Protein AF-A0A7R9CRM1-F1 (afdb_monomer)

Structure (mmCIF, N/CA/C/O backbone):
data_AF-A0A7R9CRM1-F1
#
_entry.id   AF-A0A7R9CRM1-F1
#
loop_
_atom_site.group_PDB
_atom_site.id
_atom_site.type_symbol
_atom_site.label_atom_id
_atom_site.label_alt_id
_atom_site.label_comp_id
_atom_site.label_asym_id
_atom_site.label_entity_id
_atom_site.label_seq_id
_atom_site.pdbx_PDB_ins_code
_atom_site.Cartn_x
_atom_site.Cartn_y
_atom_site.Cartn_z
_atom_site.occupancy
_atom_site.B_iso_or_equiv
_atom_site.auth_seq_id
_atom_site.auth_comp_id
_atom_site.auth_asym_id
_atom_site.auth_atom_id
_atom_site.pdbx_PDB_model_num
ATOM 1 N N . MET A 1 1 ? -11.444 -11.397 -15.262 1.00 29.94 1 MET A N 1
ATOM 2 C CA . MET A 1 1 ? -12.736 -11.787 -14.667 1.00 29.94 1 MET A CA 1
ATOM 3 C C . MET A 1 1 ? -12.716 -11.334 -13.209 1.00 29.94 1 MET A C 1
ATOM 5 O O . MET A 1 1 ? -12.310 -12.087 -12.342 1.00 29.94 1 MET A O 1
ATOM 9 N N . LEU A 1 2 ? -13.014 -10.055 -12.962 1.00 30.06 2 LEU A N 1
ATOM 10 C CA . LEU A 1 2 ? -13.329 -9.535 -11.629 1.00 30.06 2 LEU A CA 1
ATOM 11 C C . LEU A 1 2 ? -14.841 -9.373 -11.653 1.00 30.06 2 LEU A C 1
ATOM 13 O O . LEU A 1 2 ? -15.358 -8.564 -12.423 1.00 30.06 2 LEU A O 1
ATOM 17 N N . THR A 1 3 ? -15.546 -10.235 -10.933 1.00 34.09 3 THR A N 1
ATOM 18 C CA . THR A 1 3 ? -16.992 -10.124 -10.783 1.00 34.09 3 THR A CA 1
ATOM 19 C C . THR A 1 3 ? -17.283 -8.776 -10.148 1.00 34.09 3 THR A C 1
ATOM 21 O O . THR A 1 3 ? -16.814 -8.495 -9.046 1.00 34.09 3 THR A O 1
ATOM 24 N N . ALA A 1 4 ? -18.013 -7.937 -10.878 1.00 39.94 4 ALA A N 1
ATOM 25 C CA . ALA A 1 4 ? -18.605 -6.728 -10.353 1.00 39.94 4 ALA A CA 1
ATOM 26 C C . ALA A 1 4 ? -19.416 -7.099 -9.106 1.00 39.94 4 ALA A C 1
ATOM 28 O O . ALA A 1 4 ? -20.487 -7.696 -9.211 1.00 39.94 4 ALA A O 1
ATOM 29 N N . TRP A 1 5 ? -18.896 -6.765 -7.926 1.00 34.03 5 TRP A N 1
ATOM 30 C CA . TRP A 1 5 ? -19.774 -6.514 -6.795 1.00 34.03 5 TRP A CA 1
ATOM 31 C C . TRP A 1 5 ? -20.733 -5.401 -7.225 1.00 34.03 5 TRP A C 1
ATOM 33 O O . TRP A 1 5 ? -20.305 -4.446 -7.884 1.00 34.03 5 TRP A O 1
ATOM 43 N N . PRO A 1 6 ? -22.041 -5.571 -6.995 1.00 43.19 6 PRO A N 1
ATOM 44 C CA . PRO A 1 6 ? -23.032 -4.739 -7.639 1.00 43.19 6 PRO A CA 1
ATOM 45 C C . PRO A 1 6 ? -22.843 -3.305 -7.155 1.00 43.19 6 PRO A C 1
ATOM 47 O O . PRO A 1 6 ? -22.762 -3.053 -5.956 1.00 43.19 6 PRO A O 1
ATOM 50 N N . ALA A 1 7 ? -22.847 -2.363 -8.098 1.00 51.25 7 ALA A N 1
ATOM 51 C CA . ALA A 1 7 ? -22.849 -0.923 -7.838 1.00 51.25 7 ALA A CA 1
ATOM 52 C C . ALA A 1 7 ? -23.921 -0.478 -6.815 1.00 51.25 7 ALA A C 1
ATOM 54 O O . ALA A 1 7 ? -23.803 0.597 -6.245 1.00 51.25 7 ALA A O 1
ATOM 55 N N . LYS A 1 8 ? -24.909 -1.337 -6.529 1.00 50.47 8 LYS A N 1
ATOM 56 C CA . LYS A 1 8 ? -26.001 -1.130 -5.577 1.00 50.47 8 LYS A CA 1
ATOM 57 C C . LYS A 1 8 ? -25.587 -1.099 -4.103 1.00 50.47 8 LYS A C 1
ATOM 59 O O . LYS A 1 8 ? -26.231 -0.406 -3.328 1.00 50.47 8 LYS A O 1
ATOM 64 N N . SER A 1 9 ? -24.534 -1.811 -3.690 1.00 54.00 9 SER A N 1
ATOM 65 C CA . SER A 1 9 ? -24.149 -1.851 -2.263 1.00 54.00 9 SER A CA 1
ATOM 66 C C . SER A 1 9 ? -23.510 -0.545 -1.780 1.00 54.00 9 SER A C 1
ATOM 68 O O . SER A 1 9 ? -23.504 -0.268 -0.586 1.00 54.00 9 SER A O 1
ATOM 70 N N . CYS A 1 10 ? -23.000 0.279 -2.699 1.00 59.16 10 CYS A N 1
ATOM 71 C CA . CYS A 1 10 ? 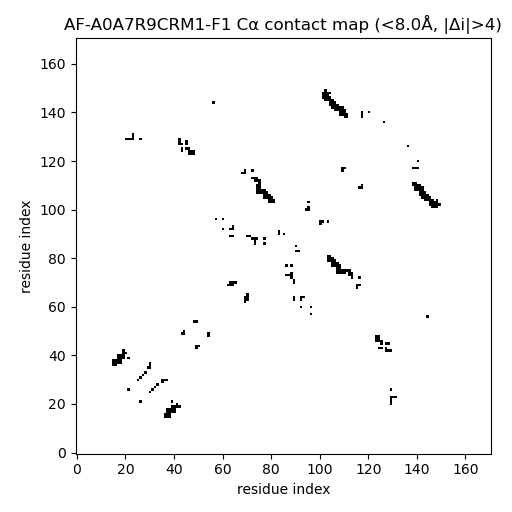-22.395 1.569 -2.372 1.00 59.16 10 CYS A CA 1
ATOM 72 C C . CYS A 1 10 ? -23.359 2.757 -2.534 1.00 59.16 10 CYS A C 1
ATOM 74 O O . CYS A 1 10 ? -22.989 3.870 -2.178 1.00 59.16 10 CYS A O 1
ATOM 76 N N . GLU A 1 11 ? -24.574 2.551 -3.057 1.00 64.06 11 GLU A N 1
ATOM 77 C CA . GLU A 1 11 ? -25.542 3.637 -3.295 1.00 64.06 11 GLU A CA 1
ATOM 78 C C . GLU A 1 11 ? -26.069 4.260 -1.990 1.00 64.06 11 GLU A C 1
ATOM 80 O O . GLU A 1 11 ? -26.384 5.444 -1.973 1.00 64.06 11 GLU A O 1
ATOM 85 N N . ALA A 1 12 ? -26.115 3.491 -0.895 1.00 65.38 12 ALA A N 1
ATOM 86 C CA . ALA A 1 12 ? -26.562 3.948 0.429 1.00 65.38 12 ALA A CA 1
ATOM 87 C C . ALA A 1 12 ? -25.408 4.356 1.368 1.00 65.38 12 ALA A C 1
ATOM 89 O O . ALA A 1 12 ? -25.610 4.571 2.562 1.00 65.38 12 ALA A O 1
ATOM 90 N N . LEU A 1 13 ? -24.179 4.403 0.854 1.00 69.31 13 LEU A N 1
ATOM 91 C CA . LEU A 1 13 ? -22.977 4.570 1.660 1.00 69.31 13 LEU A CA 1
ATOM 92 C C . LEU A 1 13 ? -22.624 6.053 1.789 1.00 69.31 13 LEU A C 1
ATOM 94 O O . LEU A 1 13 ? -21.812 6.585 1.037 1.00 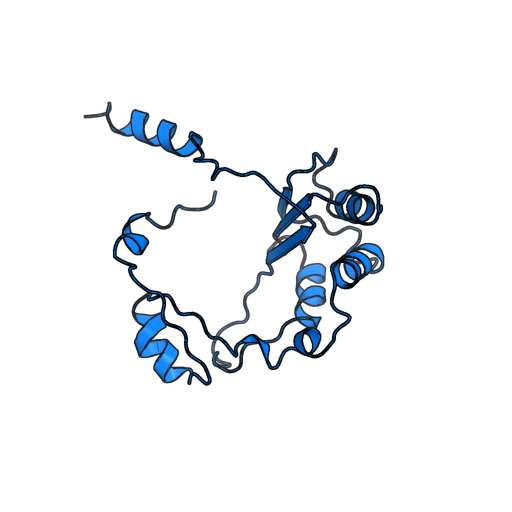69.31 13 LEU A O 1
ATOM 98 N N . GLU A 1 14 ? -23.268 6.728 2.740 1.00 74.38 14 GLU A N 1
ATOM 99 C CA . GLU A 1 14 ? -23.045 8.158 2.999 1.00 74.38 14 GLU A CA 1
ATOM 100 C C . GLU A 1 14 ? -21.736 8.412 3.756 1.00 74.38 14 GLU A C 1
ATOM 102 O O . GLU A 1 14 ? -21.018 9.373 3.474 1.00 74.38 14 GLU A O 1
ATOM 107 N N . GLN A 1 15 ? -21.399 7.527 4.697 1.00 80.44 15 GLN A N 1
ATOM 108 C CA . GLN A 1 15 ? -20.216 7.643 5.539 1.00 80.44 15 GLN A CA 1
ATOM 109 C C . GLN A 1 15 ? -19.635 6.261 5.853 1.00 80.44 15 GLN A C 1
ATOM 111 O O . GLN A 1 15 ? -20.366 5.293 6.042 1.00 80.44 15 GLN A O 1
ATOM 116 N N . VAL A 1 16 ? -18.302 6.178 5.896 1.00 89.19 16 VAL A N 1
ATOM 117 C CA . VAL A 1 16 ? -17.571 4.993 6.363 1.00 89.19 16 VAL A CA 1
ATOM 118 C C . VAL A 1 16 ? -17.069 5.276 7.770 1.00 89.19 16 VAL A C 1
ATOM 120 O O . VAL A 1 16 ? -16.338 6.254 7.978 1.00 89.19 16 VAL A O 1
ATOM 123 N N . ASP A 1 17 ? -17.439 4.416 8.713 1.00 90.31 17 ASP A N 1
ATOM 124 C CA . ASP A 1 17 ? -17.001 4.531 10.099 1.00 90.31 17 ASP A CA 1
ATOM 125 C C . ASP A 1 17 ? -15.480 4.403 10.216 1.00 90.31 17 ASP A C 1
ATOM 127 O O . ASP A 1 17 ? -14.808 3.727 9.427 1.00 90.31 17 ASP A O 1
ATOM 131 N N . ARG A 1 18 ? -14.923 5.074 11.224 1.00 93.69 18 ARG A N 1
ATOM 132 C CA . ARG A 1 18 ? -13.492 5.07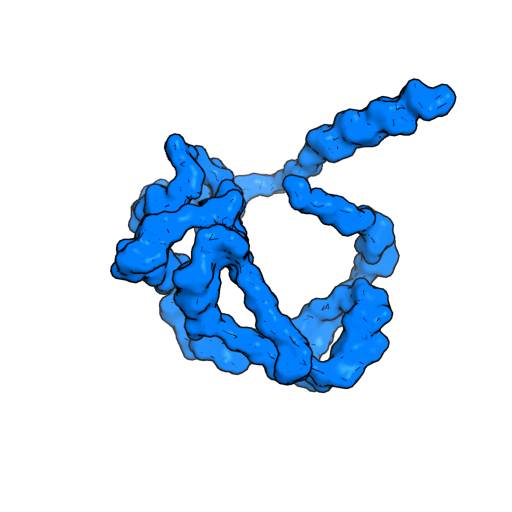4 11.533 1.00 93.69 18 ARG A CA 1
ATOM 133 C C . ARG A 1 18 ? -13.318 4.757 13.003 1.00 93.69 18 ARG A C 1
ATOM 135 O O . ARG A 1 18 ? -13.679 5.572 13.847 1.00 93.69 18 ARG A O 1
ATOM 142 N N . LEU A 1 19 ? -12.775 3.586 13.302 1.00 93.19 19 LEU A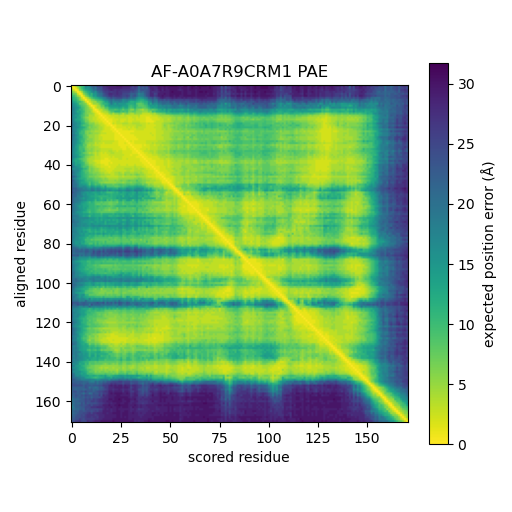 N 1
ATOM 143 C CA . LEU A 1 19 ? -12.623 3.106 14.671 1.00 93.19 19 LEU A CA 1
ATOM 144 C C . LEU A 1 19 ? -11.164 2.773 14.975 1.00 93.19 19 LEU A C 1
ATOM 146 O O . LEU A 1 19 ? -10.394 2.419 14.084 1.00 93.19 19 LEU A O 1
ATOM 150 N N . GLY A 1 20 ? -10.800 2.892 16.245 1.00 92.50 20 GLY A N 1
ATOM 151 C CA . GLY A 1 20 ? -9.562 2.365 16.806 1.00 92.50 20 GLY A CA 1
ATOM 152 C C . GLY A 1 20 ? -9.884 1.442 17.976 1.00 92.50 20 GLY A C 1
ATOM 153 O O . GLY A 1 20 ? -10.978 1.506 18.537 1.00 92.50 20 GLY A O 1
ATOM 154 N N . SER A 1 21 ? -8.938 0.581 18.323 1.00 92.50 21 SER A N 1
ATOM 155 C CA . SER A 1 21 ? -8.974 -0.353 19.448 1.00 92.50 21 SER A CA 1
ATOM 156 C C . SER A 1 21 ? -10.233 -1.227 19.454 1.00 92.50 21 SER A C 1
ATOM 158 O O . SER A 1 21 ? -10.931 -1.355 20.459 1.00 92.50 21 SER A O 1
ATOM 160 N N . VAL A 1 22 ? -10.547 -1.817 18.297 1.00 92.06 22 VAL A N 1
ATOM 161 C CA . VAL A 1 22 ? -11.784 -2.576 18.068 1.00 92.06 22 VAL A CA 1
ATOM 162 C C . VAL A 1 22 ? -11.626 -4.035 18.496 1.00 92.06 22 VAL A C 1
ATOM 164 O O . VAL A 1 22 ? -10.719 -4.735 18.047 1.00 92.06 22 VAL A O 1
ATOM 167 N N . ALA A 1 23 ? -12.553 -4.529 19.318 1.00 92.62 23 ALA A N 1
ATOM 168 C CA . ALA A 1 23 ? -12.643 -5.950 19.643 1.00 92.62 23 ALA A CA 1
ATOM 169 C C . ALA A 1 23 ? -13.252 -6.758 18.482 1.00 92.62 23 ALA A C 1
ATOM 171 O O . ALA A 1 23 ? -14.195 -6.305 17.830 1.00 92.62 23 ALA A O 1
ATOM 172 N N . TYR A 1 24 ? -12.760 -7.984 18.266 1.00 92.12 24 TYR A N 1
ATOM 173 C CA . TYR A 1 24 ? -13.239 -8.866 17.192 1.00 92.12 24 TYR A CA 1
ATOM 174 C C . TYR A 1 24 ? -14.755 -9.118 17.246 1.00 92.12 24 TYR A C 1
ATOM 176 O O . TYR A 1 24 ? -15.401 -9.132 16.206 1.00 92.12 24 TYR A O 1
ATOM 184 N N . GLU A 1 25 ? -15.333 -9.274 18.440 1.00 92.25 25 GLU A N 1
ATOM 185 C CA . GLU A 1 25 ? -16.775 -9.514 18.622 1.00 92.25 25 GLU A CA 1
ATOM 186 C C . GLU A 1 25 ? -17.615 -8.337 18.113 1.00 92.25 25 GLU A C 1
ATOM 188 O O . GLU A 1 25 ? -18.522 -8.516 17.304 1.00 92.25 25 GLU A O 1
ATOM 193 N N . HIS A 1 26 ? -17.240 -7.113 18.494 1.00 92.25 26 HIS A N 1
ATOM 194 C CA . HIS A 1 26 ? -17.900 -5.905 18.005 1.00 92.25 26 HIS A CA 1
ATOM 195 C C . HIS A 1 26 ? -17.739 -5.746 16.487 1.00 92.25 26 HIS A C 1
ATOM 197 O O . HIS A 1 26 ? -18.683 -5.373 15.793 1.00 92.25 26 HIS A O 1
ATOM 203 N N . LEU A 1 27 ? -16.554 -6.051 15.951 1.00 91.69 27 LEU A N 1
ATOM 204 C CA . LEU A 1 27 ? -16.312 -6.036 14.509 1.00 91.69 27 LEU A CA 1
ATOM 205 C C . LEU A 1 27 ? -17.212 -7.039 13.772 1.00 91.69 27 LEU A C 1
ATOM 207 O O . LEU A 1 27 ? -17.770 -6.714 12.723 1.00 91.69 27 LEU A O 1
ATOM 211 N N . LEU A 1 28 ? -17.352 -8.247 14.317 1.00 91.25 28 LEU A N 1
ATOM 212 C CA . LEU A 1 28 ? -18.144 -9.318 13.727 1.00 91.25 28 LEU A CA 1
ATOM 213 C C . LEU A 1 28 ? -19.630 -8.942 13.665 1.00 91.25 28 LEU A C 1
ATOM 215 O O . LEU A 1 28 ? -20.226 -9.002 12.591 1.00 91.25 28 LEU A O 1
ATOM 219 N N . ASP A 1 29 ? -20.202 -8.495 14.780 1.00 91.94 29 ASP A N 1
ATOM 220 C CA . ASP A 1 29 ? -21.643 -8.249 14.900 1.00 91.94 29 ASP A CA 1
ATOM 221 C C . ASP A 1 29 ? -22.100 -6.932 14.264 1.00 91.94 29 ASP A C 1
ATOM 223 O O . ASP A 1 29 ? -23.178 -6.862 13.655 1.00 91.94 29 ASP A O 1
ATOM 227 N N . SER A 1 30 ? -21.289 -5.881 14.398 1.00 90.56 30 SER A N 1
ATOM 228 C CA . SER A 1 30 ? -21.641 -4.543 13.919 1.00 90.56 30 SER A CA 1
ATOM 229 C C . SER A 1 30 ? -21.279 -4.329 12.451 1.00 90.56 30 SER A C 1
ATOM 231 O O . SER A 1 30 ? -21.974 -3.567 11.781 1.00 90.56 30 SER A O 1
ATOM 233 N N . TYR A 1 31 ? -20.241 -5.004 11.934 1.00 90.50 31 TYR A N 1
ATOM 234 C CA . TYR A 1 31 ? -19.716 -4.741 10.589 1.00 90.50 31 TYR A CA 1
ATOM 235 C C . TYR A 1 31 ? -19.690 -5.975 9.684 1.00 90.50 31 TYR A C 1
ATOM 237 O O . TYR A 1 31 ? -20.356 -5.969 8.649 1.00 90.50 31 TYR A O 1
ATOM 245 N N . LEU A 1 32 ? -18.973 -7.044 10.055 1.00 88.38 32 LEU A N 1
ATOM 246 C CA . LEU A 1 32 ? -18.749 -8.183 9.148 1.00 88.38 32 LEU A CA 1
ATOM 247 C C . LEU A 1 32 ? -20.043 -8.935 8.812 1.00 88.38 32 LEU A C 1
ATOM 249 O O . LEU A 1 32 ? -20.282 -9.226 7.647 1.00 88.38 32 LEU A O 1
ATOM 253 N N . ASN A 1 33 ? -20.910 -9.196 9.794 1.00 89.25 33 ASN A N 1
ATOM 254 C CA . ASN A 1 33 ? -22.191 -9.886 9.579 1.00 89.25 33 ASN A CA 1
ATOM 255 C C . ASN A 1 33 ? -23.207 -9.057 8.773 1.00 89.25 33 ASN A C 1
ATOM 257 O O . ASN A 1 33 ? -24.228 -9.588 8.340 1.00 89.25 33 ASN A O 1
ATOM 261 N N . ARG A 1 34 ? -22.962 -7.753 8.616 1.00 86.56 34 ARG A N 1
ATOM 262 C CA . ARG A 1 34 ? -23.852 -6.806 7.929 1.00 86.56 34 ARG A CA 1
ATOM 263 C C . ARG A 1 34 ? -23.279 -6.313 6.603 1.00 86.56 34 ARG A C 1
ATOM 265 O O . ARG A 1 34 ? -23.881 -5.436 5.991 1.00 86.56 34 ARG A O 1
ATOM 272 N N . ASP A 1 35 ? -22.108 -6.818 6.208 1.00 84.75 35 ASP A N 1
ATOM 273 C CA . ASP A 1 35 ? -21.335 -6.339 5.058 1.00 84.75 35 ASP A CA 1
ATOM 274 C C . ASP A 1 35 ? -21.111 -4.809 5.070 1.00 84.75 35 ASP A C 1
ATOM 276 O O . ASP A 1 35 ? -21.027 -4.161 4.023 1.00 84.75 35 ASP A O 1
ATOM 280 N N . ALA A 1 36 ? -21.019 -4.209 6.264 1.00 86.00 36 ALA A N 1
ATOM 281 C CA . ALA A 1 36 ? -20.842 -2.769 6.423 1.00 86.00 36 ALA A CA 1
ATOM 282 C C . ALA A 1 36 ? -19.346 -2.404 6.395 1.00 86.00 36 ALA A C 1
ATOM 284 O O . ALA A 1 36 ? -18.554 -3.009 7.127 1.00 86.00 36 ALA A O 1
ATOM 285 N N . PRO A 1 37 ? -18.917 -1.422 5.579 1.00 88.88 37 PRO A N 1
ATOM 286 C CA . PRO A 1 37 ? -17.513 -1.045 5.518 1.00 88.88 37 PRO A CA 1
ATOM 287 C C . PRO A 1 37 ? -17.082 -0.280 6.769 1.00 88.88 37 PRO A C 1
ATOM 289 O O . PRO A 1 37 ? -17.820 0.535 7.319 1.00 88.88 37 PRO A O 1
ATOM 292 N N . LEU A 1 38 ? -15.830 -0.493 7.156 1.00 90.19 38 LEU A N 1
ATOM 293 C CA . LEU A 1 38 ? -15.190 0.156 8.291 1.00 90.19 38 LEU A CA 1
ATOM 294 C C . LEU A 1 38 ? -13.722 0.424 7.965 1.00 90.19 38 LEU A C 1
ATOM 296 O O . LEU A 1 38 ? -13.064 -0.380 7.303 1.00 90.19 38 LEU A O 1
ATOM 300 N N . ILE A 1 39 ? -13.191 1.527 8.487 1.00 92.38 39 ILE A N 1
ATOM 301 C CA . ILE A 1 39 ? -11.756 1.805 8.522 1.00 92.38 39 ILE A CA 1
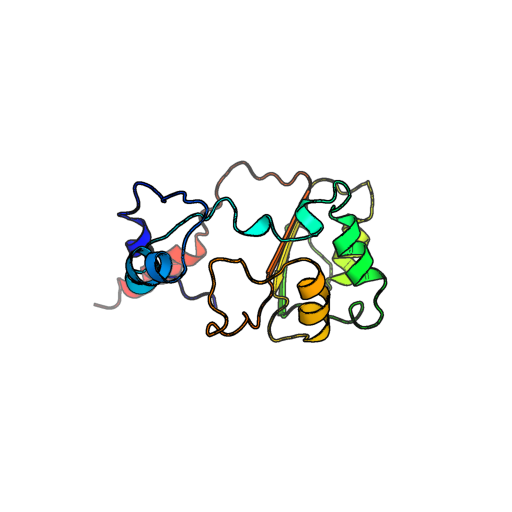ATOM 302 C C . ILE A 1 39 ? -11.267 1.627 9.961 1.00 92.38 39 ILE A C 1
ATOM 304 O O . ILE A 1 39 ? -11.665 2.374 10.853 1.00 92.38 39 ILE A O 1
ATOM 308 N N . VAL A 1 40 ? -10.370 0.664 10.181 1.00 94.31 40 VAL A N 1
ATOM 309 C CA . VAL A 1 40 ? -9.673 0.509 11.466 1.00 94.31 40 VAL A CA 1
ATOM 310 C C . VAL A 1 40 ? -8.363 1.290 11.412 1.00 94.31 40 VAL A C 1
ATOM 312 O O . VAL A 1 40 ? -7.479 0.969 10.618 1.00 94.31 40 VAL A O 1
ATOM 315 N N . MET A 1 41 ? -8.257 2.347 12.213 1.00 93.50 41 MET A N 1
ATOM 316 C CA . MET A 1 41 ? -7.181 3.340 12.114 1.00 93.50 41 MET A CA 1
ATOM 317 C C . MET A 1 41 ? -5.841 2.835 12.661 1.00 93.50 41 MET A C 1
ATOM 319 O O . MET A 1 41 ? -4.794 3.193 12.135 1.00 93.50 41 MET A O 1
ATOM 323 N N . ASP A 1 42 ? -5.877 1.962 13.663 1.00 92.69 42 ASP A N 1
ATOM 324 C CA . ASP A 1 42 ? -4.719 1.402 14.370 1.00 92.69 42 ASP A CA 1
ATOM 325 C C . ASP A 1 42 ? -4.376 -0.033 13.918 1.00 92.69 42 ASP A C 1
ATOM 327 O O . ASP A 1 42 ? -3.589 -0.745 14.542 1.00 92.69 42 ASP A O 1
ATOM 331 N N . ALA A 1 43 ? -4.936 -0.478 12.786 1.00 89.12 43 ALA A N 1
ATOM 332 C CA . ALA A 1 43 ? -4.768 -1.831 12.247 1.00 89.12 43 ALA A CA 1
ATOM 333 C C . ALA A 1 43 ? -3.303 -2.265 12.071 1.00 89.12 43 ALA A C 1
ATOM 335 O O . ALA A 1 43 ? -2.974 -3.448 12.196 1.00 89.12 43 ALA A O 1
ATOM 336 N N . MET A 1 44 ? -2.447 -1.300 11.731 1.00 89.00 44 MET A N 1
ATOM 337 C CA . MET A 1 44 ? -1.066 -1.517 11.308 1.00 89.00 44 MET A CA 1
ATOM 338 C C . MET A 1 44 ? -0.039 -1.095 12.369 1.00 89.00 44 MET A C 1
ATOM 340 O O . MET A 1 44 ? 1.152 -1.206 12.107 1.00 89.00 44 MET A O 1
ATOM 344 N N . GLU A 1 45 ? -0.450 -0.651 13.563 1.00 86.25 45 GLU A N 1
ATOM 345 C CA . GLU A 1 45 ? 0.488 -0.169 14.601 1.00 86.25 45 GLU A CA 1
ATOM 346 C C . GLU A 1 45 ? 1.500 -1.239 15.039 1.00 86.25 45 GLU A C 1
ATOM 348 O O . GLU A 1 45 ? 2.664 -0.954 15.317 1.00 86.25 45 GLU A O 1
ATOM 353 N N . SER A 1 46 ? 1.073 -2.504 15.041 1.00 86.00 46 SER A N 1
ATOM 354 C CA . SER A 1 46 ? 1.930 -3.648 15.375 1.00 86.00 46 SER A CA 1
ATOM 355 C C . SER A 1 46 ? 2.921 -4.032 14.270 1.00 86.00 46 SER A C 1
ATOM 357 O O . SER A 1 46 ? 3.803 -4.867 14.487 1.00 86.00 46 SER A O 1
ATOM 359 N N . TRP A 1 47 ? 2.792 -3.475 13.064 1.00 88.69 47 TRP A N 1
ATOM 360 C CA . TRP A 1 47 ? 3.650 -3.845 11.947 1.00 88.69 47 TRP A CA 1
ATOM 361 C C . TRP A 1 47 ? 4.995 -3.141 12.092 1.00 88.69 47 TRP A C 1
ATOM 363 O O . TRP A 1 47 ? 5.074 -1.918 12.046 1.00 88.69 47 TRP A O 1
ATOM 373 N N . ALA A 1 48 ? 6.074 -3.919 12.204 1.00 85.12 48 ALA A N 1
ATOM 374 C CA . ALA A 1 48 ? 7.432 -3.388 12.360 1.00 85.12 48 ALA A CA 1
ATOM 375 C C . ALA A 1 48 ? 7.799 -2.354 11.280 1.00 85.12 48 ALA A C 1
ATOM 377 O O . ALA A 1 48 ? 8.474 -1.375 11.571 1.00 85.12 48 ALA A O 1
ATOM 378 N N . VAL A 1 49 ? 7.289 -2.548 10.062 1.00 84.44 49 VAL A N 1
ATOM 379 C CA . VAL A 1 49 ? 7.470 -1.650 8.916 1.00 84.44 49 VAL A CA 1
ATOM 380 C C . VAL A 1 49 ? 6.943 -0.235 9.166 1.00 84.44 49 VAL A C 1
ATOM 382 O O . VAL A 1 49 ? 7.544 0.724 8.690 1.00 84.44 49 VAL A O 1
ATOM 385 N N . MET A 1 50 ? 5.862 -0.086 9.933 1.00 82.62 50 MET A N 1
ATOM 386 C CA . MET A 1 50 ? 5.292 1.227 10.251 1.00 82.62 50 MET A CA 1
AT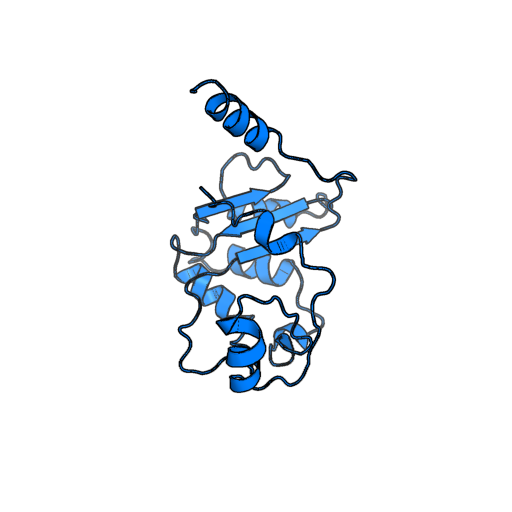OM 387 C C . MET A 1 50 ? 6.142 2.006 11.259 1.00 82.62 50 MET A C 1
ATOM 389 O O . MET A 1 50 ? 6.049 3.226 11.316 1.00 82.62 50 MET A O 1
ATOM 393 N N . ASN A 1 51 ? 6.993 1.311 12.020 1.00 80.75 51 ASN A N 1
ATOM 394 C CA . ASN A 1 51 ? 7.875 1.895 13.032 1.00 80.75 51 ASN A CA 1
ATOM 395 C C . ASN A 1 51 ? 9.288 2.180 12.494 1.00 80.75 51 ASN A C 1
ATOM 397 O O . ASN A 1 51 ? 10.193 2.498 13.264 1.00 80.75 51 ASN A O 1
ATOM 401 N N . THR A 1 52 ? 9.503 2.030 11.184 1.00 80.19 52 THR A N 1
ATOM 402 C CA . THR A 1 52 ? 10.785 2.302 10.531 1.00 80.19 52 THR A CA 1
ATOM 403 C C . THR A 1 52 ? 10.630 3.393 9.482 1.00 80.19 52 THR A C 1
ATOM 405 O O . THR A 1 52 ? 9.886 3.213 8.522 1.00 80.19 52 THR A O 1
ATOM 408 N N . ASP A 1 53 ? 11.419 4.462 9.583 1.00 75.00 53 ASP A N 1
ATOM 409 C CA . ASP A 1 53 ? 11.429 5.557 8.593 1.00 75.00 53 ASP A CA 1
ATOM 410 C C . ASP A 1 53 ? 11.989 5.134 7.216 1.00 75.00 53 ASP A C 1
ATOM 412 O O . ASP A 1 53 ? 11.883 5.856 6.223 1.00 75.00 53 ASP A O 1
ATOM 416 N N . ASN A 1 54 ? 12.572 3.934 7.146 1.00 69.25 54 ASN A N 1
ATOM 417 C CA . ASN A 1 54 ? 13.329 3.425 6.004 1.00 69.25 54 ASN A CA 1
ATOM 418 C C . ASN A 1 54 ? 12.553 2.413 5.146 1.00 69.25 54 ASN A C 1
ATOM 420 O O . ASN A 1 54 ? 13.180 1.697 4.367 1.00 69.25 54 ASN A O 1
ATOM 424 N N . PHE A 1 55 ? 11.229 2.287 5.293 1.00 77.31 55 PHE A N 1
ATOM 425 C CA . PHE A 1 55 ? 10.439 1.419 4.414 1.00 77.31 55 PHE A CA 1
ATOM 426 C C . PHE A 1 55 ? 9.908 2.170 3.190 1.00 77.31 55 PHE A C 1
ATOM 428 O O . PHE A 1 55 ? 8.931 2.912 3.264 1.00 77.31 55 PHE A O 1
ATOM 435 N N . TRP A 1 56 ? 10.595 1.998 2.065 1.00 76.62 56 TRP A N 1
ATOM 436 C CA . TRP A 1 56 ? 10.319 2.672 0.799 1.00 76.62 56 TRP A CA 1
ATOM 437 C C . TRP A 1 56 ? 10.184 1.637 -0.331 1.00 76.62 56 TRP A C 1
ATOM 439 O O . TRP A 1 56 ? 10.330 0.428 -0.121 1.00 76.62 56 TRP A O 1
ATOM 449 N N . PHE A 1 57 ? 9.903 2.099 -1.556 1.00 77.12 57 PHE A N 1
ATOM 450 C CA . PHE A 1 57 ? 9.810 1.232 -2.742 1.00 77.12 57 PHE A CA 1
ATOM 451 C C . PHE A 1 57 ? 11.054 0.360 -2.930 1.00 77.12 57 PHE A C 1
ATOM 453 O O . PHE A 1 57 ? 10.947 -0.769 -3.412 1.00 77.12 57 PHE A O 1
ATOM 460 N N . ASP A 1 58 ? 12.214 0.859 -2.509 1.00 75.62 58 ASP A N 1
ATOM 461 C CA . ASP A 1 58 ? 13.494 0.173 -2.626 1.00 75.62 58 ASP A CA 1
ATOM 462 C C . ASP A 1 58 ? 13.541 -1.105 -1.793 1.00 75.62 58 ASP A C 1
ATOM 464 O O . ASP A 1 58 ? 14.087 -2.096 -2.259 1.00 75.62 58 ASP A O 1
ATOM 468 N N . ASN A 1 59 ? 12.911 -1.157 -0.617 1.00 82.25 59 ASN A N 1
ATOM 469 C CA . ASN A 1 59 ? 12.914 -2.356 0.227 1.00 82.25 59 ASN A CA 1
ATOM 470 C C . ASN A 1 59 ? 12.170 -3.512 -0.452 1.00 82.25 59 ASN A C 1
ATOM 472 O O . ASN A 1 59 ? 12.627 -4.655 -0.433 1.00 82.25 59 ASN A O 1
ATOM 476 N N . ILE A 1 60 ? 11.028 -3.209 -1.077 1.00 82.12 60 ILE A N 1
ATOM 477 C CA . ILE A 1 60 ? 10.257 -4.193 -1.842 1.00 82.12 60 ILE A CA 1
ATOM 478 C C . ILE A 1 60 ? 10.990 -4.539 -3.135 1.00 82.12 60 ILE A C 1
ATOM 480 O O . ILE A 1 60 ? 11.150 -5.712 -3.455 1.00 82.12 60 ILE A O 1
ATOM 484 N N . THR A 1 61 ? 11.491 -3.539 -3.856 1.00 82.38 61 THR A N 1
ATOM 485 C CA . THR A 1 61 ? 12.212 -3.738 -5.118 1.00 82.38 61 THR A CA 1
ATOM 486 C C . THR A 1 61 ? 13.458 -4.600 -4.907 1.00 82.38 61 THR A C 1
ATOM 488 O O . THR A 1 61 ? 13.630 -5.600 -5.596 1.00 82.38 61 THR A O 1
ATOM 491 N N . GLN A 1 62 ? 14.284 -4.295 -3.906 1.00 82.75 62 GLN A N 1
ATOM 492 C CA . GLN A 1 62 ? 15.478 -5.070 -3.562 1.00 82.75 62 GLN A CA 1
ATOM 493 C C . GLN A 1 62 ? 15.141 -6.508 -3.173 1.00 82.75 62 GLN A C 1
ATOM 495 O O . GLN A 1 62 ? 15.839 -7.413 -3.622 1.00 82.75 62 GLN A O 1
ATOM 500 N N . LEU A 1 63 ? 14.061 -6.740 -2.417 1.00 84.50 63 LEU A N 1
ATOM 501 C CA . LEU A 1 63 ? 13.632 -8.093 -2.061 1.00 84.50 63 LEU A CA 1
ATOM 502 C C . LEU A 1 63 ? 13.395 -8.959 -3.308 1.00 84.50 63 LEU A C 1
ATOM 504 O O . LEU A 1 63 ? 13.913 -10.068 -3.385 1.00 84.50 63 LEU A O 1
ATOM 508 N N . TYR A 1 64 ? 12.644 -8.450 -4.286 1.00 81.88 64 TYR A N 1
ATOM 509 C CA . TYR A 1 64 ? 12.356 -9.185 -5.523 1.00 81.88 64 TYR A CA 1
ATOM 510 C C . TYR A 1 64 ? 13.564 -9.274 -6.469 1.00 81.88 64 TYR A C 1
ATOM 512 O O . TYR A 1 64 ? 13.660 -10.228 -7.234 1.00 81.88 64 TYR A O 1
ATOM 520 N N . LEU A 1 65 ? 14.488 -8.305 -6.434 1.00 82.06 65 LEU A N 1
ATOM 521 C CA . LEU A 1 65 ? 15.682 -8.307 -7.288 1.00 82.06 65 LEU A CA 1
ATOM 522 C C . LEU A 1 65 ? 16.826 -9.189 -6.753 1.00 82.06 65 LEU A C 1
ATOM 524 O O . LEU A 1 65 ? 17.651 -9.624 -7.555 1.00 82.06 65 LEU A O 1
ATOM 528 N N . GLN A 1 66 ? 16.923 -9.392 -5.433 1.00 83.12 66 GLN A N 1
ATOM 529 C CA . GLN A 1 66 ? 18.045 -10.087 -4.781 1.00 83.12 66 GLN A CA 1
ATOM 530 C C . GLN A 1 66 ? 17.728 -11.523 -4.355 1.00 83.12 66 GLN A C 1
ATOM 532 O O . GLN A 1 66 ? 18.643 -12.339 -4.270 1.00 83.12 66 GLN A O 1
ATOM 537 N N . ASP A 1 67 ? 16.469 -11.846 -4.054 1.00 82.50 67 ASP A N 1
ATOM 538 C CA . ASP A 1 67 ? 16.089 -13.209 -3.683 1.00 82.50 67 ASP A CA 1
ATOM 539 C C . ASP A 1 67 ? 15.977 -14.069 -4.948 1.00 82.50 67 ASP A C 1
ATOM 541 O O . ASP A 1 67 ? 15.070 -13.881 -5.759 1.00 82.50 67 ASP A O 1
ATOM 545 N N . GLU A 1 68 ? 16.891 -15.030 -5.115 1.00 80.06 68 GLU A N 1
ATOM 546 C CA . GLU A 1 68 ? 16.925 -15.948 -6.265 1.00 80.06 68 GLU A CA 1
ATOM 547 C C . GLU A 1 68 ? 15.587 -16.665 -6.492 1.00 80.06 68 GLU A C 1
ATOM 549 O O . GLU A 1 68 ? 15.236 -16.972 -7.627 1.00 80.06 68 GLU A O 1
ATOM 554 N N . LYS A 1 69 ? 14.801 -16.895 -5.431 1.00 79.31 69 LYS A N 1
ATOM 555 C CA . LYS A 1 69 ? 13.487 -17.548 -5.534 1.00 79.31 69 LYS A CA 1
ATOM 556 C C . LYS A 1 69 ? 12.379 -16.604 -5.987 1.00 79.31 69 LYS A C 1
ATOM 558 O O . LYS A 1 69 ? 11.296 -17.085 -6.296 1.00 79.31 69 LYS A O 1
ATOM 563 N N . LEU A 1 70 ? 12.621 -15.293 -5.963 1.00 78.00 70 LEU A N 1
ATOM 564 C CA . LEU A 1 70 ? 11.660 -14.258 -6.349 1.00 78.00 70 LEU A CA 1
ATOM 565 C C . LEU A 1 70 ? 11.959 -13.641 -7.714 1.00 78.00 70 LEU A C 1
ATOM 567 O O . LEU A 1 70 ? 11.054 -13.087 -8.336 1.00 78.00 70 LEU A O 1
ATOM 571 N N . VAL A 1 71 ? 13.203 -13.746 -8.187 1.00 76.56 71 VAL A N 1
ATOM 572 C CA . VAL A 1 71 ? 13.628 -13.239 -9.501 1.00 76.56 71 VAL A CA 1
ATOM 573 C C . VAL A 1 71 ? 12.850 -13.900 -10.641 1.00 76.56 71 VAL A C 1
ATOM 575 O O . VAL A 1 71 ? 12.476 -13.220 -11.595 1.00 76.56 71 VAL A O 1
ATOM 578 N N . ASP A 1 72 ? 12.560 -15.195 -10.514 1.00 73.50 72 ASP A N 1
ATOM 579 C CA . ASP A 1 72 ? 11.799 -15.962 -11.507 1.00 73.50 72 ASP A CA 1
ATOM 580 C C . ASP A 1 72 ? 10.281 -15.940 -11.247 1.00 73.50 72 ASP A C 1
ATOM 582 O O . ASP A 1 72 ? 9.504 -16.554 -11.985 1.00 73.50 72 ASP A O 1
ATOM 586 N N . THR A 1 73 ? 9.825 -15.231 -10.206 1.00 75.62 73 THR A N 1
ATOM 587 C CA . THR A 1 73 ? 8.400 -15.151 -9.890 1.00 75.62 73 THR A CA 1
ATOM 588 C C . THR A 1 73 ? 7.661 -14.330 -10.939 1.00 75.62 73 THR A C 1
ATOM 590 O O . THR A 1 73 ? 7.857 -13.121 -11.084 1.00 75.62 73 THR A O 1
ATOM 593 N N . VAL A 1 74 ? 6.692 -14.966 -11.595 1.00 75.44 74 VAL A N 1
ATOM 594 C CA . VAL A 1 74 ? 5.754 -14.288 -12.490 1.00 75.44 74 VAL A CA 1
ATOM 595 C C . VAL A 1 74 ? 4.426 -14.062 -11.759 1.00 75.44 74 VAL A C 1
ATOM 597 O O . VAL A 1 74 ? 3.761 -15.030 -11.375 1.00 75.44 74 VAL A O 1
ATOM 600 N N . PRO A 1 75 ? 3.993 -12.805 -11.551 1.00 76.12 75 PRO A N 1
ATOM 601 C CA . PRO A 1 75 ? 2.691 -12.540 -10.951 1.00 76.12 75 PRO A CA 1
ATOM 602 C C . PRO A 1 75 ? 1.566 -12.978 -11.896 1.00 76.12 75 PRO A C 1
ATOM 604 O O . PRO A 1 75 ? 1.642 -12.754 -13.104 1.00 76.12 75 PRO A O 1
ATOM 607 N N . CYS A 1 76 ? 0.470 -13.522 -11.353 1.00 74.62 76 CYS A N 1
ATOM 608 C CA . CYS A 1 76 ? -0.675 -13.923 -12.184 1.00 74.62 76 CYS A CA 1
ATOM 609 C C . CYS A 1 76 ? -1.286 -12.736 -12.946 1.00 74.62 76 CYS A C 1
ATOM 611 O O . CYS A 1 76 ? -1.839 -12.889 -14.033 1.00 74.62 76 CYS A O 1
ATOM 613 N N . ILE A 1 77 ? -1.260 -11.554 -12.324 1.00 77.75 77 ILE A N 1
ATOM 614 C CA . ILE A 1 77 ? -1.806 -10.312 -12.866 1.00 77.75 77 ILE A CA 1
ATOM 615 C C . ILE A 1 77 ? -0.809 -9.205 -12.548 1.00 77.75 77 ILE A C 1
ATOM 617 O O . ILE A 1 77 ? -0.530 -8.958 -11.377 1.00 77.75 77 ILE A O 1
ATOM 621 N N . LEU A 1 78 ? -0.318 -8.525 -13.584 1.00 81.44 78 LEU A N 1
ATOM 622 C CA . LEU A 1 78 ? 0.522 -7.333 -13.490 1.00 81.44 78 LEU A CA 1
ATOM 623 C C . LEU A 1 78 ? -0.169 -6.189 -14.232 1.00 81.44 78 LEU A C 1
ATOM 625 O O . LEU A 1 78 ? -0.422 -6.282 -15.431 1.00 81.44 78 LEU A O 1
ATOM 629 N N . THR A 1 79 ? -0.487 -5.110 -13.522 1.00 82.88 79 THR A N 1
ATOM 630 C CA . THR A 1 79 ? -1.102 -3.904 -14.088 1.00 82.88 79 THR A CA 1
ATOM 631 C C . THR A 1 79 ? -0.199 -2.709 -13.826 1.00 82.88 79 THR A C 1
ATOM 633 O O . THR A 1 79 ? 0.134 -2.422 -12.680 1.00 82.88 79 THR A O 1
ATOM 636 N N . THR A 1 80 ? 0.185 -1.993 -14.879 1.00 84.06 80 THR A N 1
ATOM 637 C CA . THR A 1 80 ? 1.026 -0.793 -14.790 1.00 84.06 80 THR A CA 1
ATOM 638 C C . THR A 1 80 ? 0.726 0.166 -15.947 1.00 84.06 80 THR A C 1
ATOM 640 O O . THR A 1 80 ? 0.207 -0.246 -16.986 1.00 84.06 80 THR A O 1
ATOM 643 N N . ASN A 1 81 ? 1.023 1.458 -15.774 1.00 82.69 81 ASN A N 1
ATOM 644 C CA . ASN A 1 81 ? 0.983 2.458 -16.849 1.00 82.69 81 ASN A CA 1
ATOM 645 C C . ASN A 1 81 ? 2.187 2.376 -17.791 1.00 82.69 81 ASN A C 1
ATOM 647 O O . ASN A 1 81 ? 2.143 2.939 -18.888 1.00 82.69 81 ASN A O 1
ATOM 651 N N . LEU A 1 82 ? 3.274 1.735 -17.369 1.00 79.56 82 LEU A N 1
ATOM 652 C CA . LEU A 1 82 ? 4.402 1.496 -18.251 1.00 79.56 82 LEU A CA 1
ATOM 653 C C . LEU A 1 8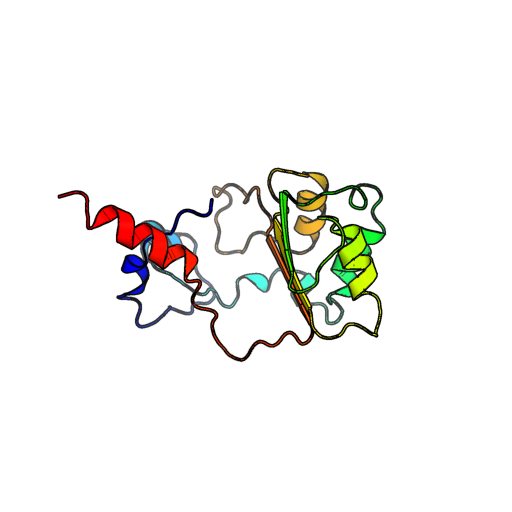2 ? 4.022 0.360 -19.201 1.00 79.56 82 LEU A C 1
ATOM 655 O O . LEU A 1 82 ? 3.293 -0.548 -18.830 1.00 79.56 82 LEU A O 1
ATOM 659 N N . ARG A 1 83 ? 4.498 0.403 -20.446 1.00 69.62 83 ARG A N 1
ATOM 660 C CA . ARG A 1 83 ? 4.484 -0.783 -21.310 1.00 69.62 83 ARG A CA 1
ATOM 661 C C . ARG A 1 83 ? 5.755 -1.570 -21.003 1.00 69.62 83 ARG A C 1
ATOM 663 O O . ARG A 1 83 ? 6.815 -1.170 -21.502 1.00 69.62 83 ARG A O 1
ATOM 670 N N . PRO A 1 84 ? 5.722 -2.603 -20.147 1.00 62.72 84 PRO A N 1
ATOM 671 C CA . PRO A 1 84 ? 6.796 -3.572 -20.135 1.00 62.72 84 PRO A CA 1
ATOM 672 C C . PRO A 1 84 ? 6.678 -4.371 -21.442 1.00 62.72 84 PRO A C 1
ATOM 674 O O . PRO A 1 84 ? 5.578 -4.691 -21.889 1.00 62.72 84 PRO A O 1
ATOM 677 N N . GLY A 1 85 ? 7.796 -4.631 -22.120 1.00 59.12 85 GLY A N 1
ATOM 678 C CA . GLY A 1 85 ? 7.800 -5.446 -23.346 1.00 59.12 85 GLY A CA 1
ATOM 679 C C . GLY A 1 85 ? 7.363 -6.904 -23.116 1.00 59.12 85 GLY A C 1
ATOM 680 O O . GLY A 1 85 ? 7.249 -7.661 -24.072 1.00 59.12 85 GLY A O 1
ATOM 681 N N . SER A 1 86 ? 7.119 -7.279 -21.858 1.00 63.34 86 SER A N 1
ATOM 682 C CA . SER A 1 86 ? 6.704 -8.587 -21.352 1.00 63.34 86 SER A CA 1
ATOM 683 C C . SER A 1 86 ? 5.869 -8.406 -20.073 1.00 63.34 86 SER A C 1
ATOM 685 O O . SER A 1 86 ? 5.898 -7.345 -19.457 1.00 63.34 86 SER A O 1
ATOM 687 N N . SER A 1 87 ? 5.152 -9.433 -19.615 1.00 64.25 87 SER A N 1
ATOM 688 C CA . SER A 1 87 ? 4.482 -9.451 -18.298 1.00 64.25 87 SER A CA 1
ATOM 689 C C . SER A 1 87 ? 5.454 -9.680 -17.125 1.00 64.25 87 SER A C 1
ATOM 691 O O . SER A 1 87 ? 5.067 -10.219 -16.092 1.00 64.25 87 SER A O 1
ATOM 693 N N . ASP A 1 88 ? 6.725 -9.321 -17.303 1.00 76.50 88 ASP A N 1
ATOM 694 C CA . ASP A 1 88 ? 7.806 -9.618 -16.371 1.00 76.50 88 ASP A CA 1
ATOM 695 C C . ASP A 1 88 ? 7.902 -8.545 -15.275 1.00 76.50 88 ASP A C 1
ATOM 697 O O . ASP A 1 88 ? 8.209 -7.374 -15.535 1.00 76.50 88 ASP A O 1
ATOM 701 N N . LEU A 1 89 ? 7.635 -8.960 -14.034 1.00 80.31 89 LEU A N 1
ATOM 702 C CA . LEU A 1 89 ? 7.765 -8.120 -12.847 1.00 80.31 89 LEU A CA 1
ATOM 703 C C . LEU A 1 89 ? 9.221 -7.691 -12.631 1.00 80.31 89 LEU A C 1
ATOM 705 O O . LEU A 1 89 ? 9.463 -6.537 -12.282 1.00 80.31 89 LEU A O 1
ATOM 709 N N . HIS A 1 90 ? 10.191 -8.565 -12.899 1.00 82.75 90 HIS A N 1
ATOM 710 C CA . HIS A 1 90 ? 11.614 -8.275 -12.727 1.00 82.75 90 HIS A CA 1
ATOM 711 C C . HIS A 1 90 ? 12.076 -7.160 -13.663 1.00 82.75 90 HIS A C 1
ATOM 713 O O . HIS A 1 90 ? 12.715 -6.194 -13.239 1.00 82.75 90 HIS A O 1
ATOM 719 N N . ALA A 1 91 ? 11.694 -7.240 -14.941 1.00 82.81 91 ALA A N 1
ATOM 720 C CA . ALA A 1 91 ? 11.959 -6.186 -15.916 1.00 82.81 91 ALA A CA 1
ATOM 721 C C . ALA A 1 91 ? 11.324 -4.846 -15.509 1.00 82.81 91 ALA A C 1
ATOM 723 O O . ALA A 1 91 ? 11.938 -3.791 -15.692 1.00 82.81 91 ALA A O 1
ATOM 724 N N . PHE A 1 92 ? 10.115 -4.873 -14.939 1.00 85.00 92 PHE A N 1
ATOM 725 C CA . PHE A 1 92 ? 9.469 -3.674 -14.411 1.00 85.00 92 PHE A CA 1
ATOM 726 C C . PHE A 1 92 ? 10.244 -3.083 -13.222 1.00 85.00 92 PHE A C 1
ATOM 728 O O . PHE A 1 92 ? 10.561 -1.894 -13.232 1.00 85.00 92 PHE A O 1
ATOM 735 N N . LEU A 1 93 ? 10.600 -3.908 -12.236 1.00 86.12 93 LEU A N 1
ATOM 736 C CA . LEU A 1 93 ? 11.330 -3.497 -11.034 1.00 86.12 93 LEU A CA 1
ATOM 737 C C . LEU A 1 93 ? 12.708 -2.909 -11.367 1.00 86.12 93 LEU A C 1
ATOM 739 O O . LEU A 1 93 ? 13.068 -1.841 -10.875 1.00 86.12 93 LEU A O 1
ATOM 743 N N . LYS A 1 94 ? 13.449 -3.528 -12.293 1.00 85.06 94 LYS A N 1
ATOM 744 C CA . LYS A 1 94 ? 14.711 -2.970 -12.813 1.00 85.06 94 LYS A CA 1
ATOM 745 C C . LYS A 1 94 ? 14.524 -1.603 -13.463 1.00 85.06 94 LYS A C 1
ATOM 747 O O . LYS A 1 94 ? 15.400 -0.746 -13.366 1.00 85.06 94 LYS A O 1
ATOM 752 N N . ARG A 1 95 ? 13.398 -1.404 -14.148 1.00 84.00 95 ARG A N 1
ATOM 753 C CA . ARG A 1 95 ? 13.091 -0.165 -14.860 1.00 84.00 95 ARG A CA 1
ATOM 754 C C . ARG A 1 95 ? 12.769 0.979 -13.898 1.00 84.00 95 ARG A C 1
ATOM 756 O O . ARG A 1 95 ? 13.293 2.070 -14.104 1.00 84.00 95 ARG A O 1
ATOM 763 N N . ILE A 1 96 ? 11.966 0.741 -12.860 1.00 85.69 96 ILE A N 1
ATOM 764 C CA . ILE A 1 96 ? 11.641 1.771 -11.853 1.00 85.69 96 ILE A CA 1
ATOM 765 C C . ILE A 1 96 ? 12.813 2.098 -10.922 1.00 85.69 96 ILE A C 1
ATOM 767 O O . ILE A 1 96 ? 12.866 3.200 -10.395 1.00 85.69 96 ILE A O 1
ATOM 771 N N . ASN A 1 97 ? 13.791 1.196 -10.790 1.00 82.19 97 ASN A N 1
ATOM 772 C CA . ASN A 1 97 ? 15.040 1.465 -10.073 1.00 82.19 97 ASN A CA 1
ATOM 773 C C . ASN A 1 97 ? 15.949 2.481 -10.809 1.00 82.19 97 ASN A C 1
ATOM 775 O O . ASN A 1 97 ? 17.005 2.865 -10.312 1.00 82.19 97 ASN A O 1
ATOM 779 N N . SER A 1 98 ? 15.581 2.911 -12.024 1.00 79.62 98 SER A N 1
ATOM 780 C CA . SER A 1 98 ? 16.276 3.985 -12.732 1.00 79.62 98 SER A CA 1
ATOM 781 C C . SER A 1 98 ? 15.716 5.354 -12.322 1.00 79.62 98 SER A C 1
ATOM 783 O O . SER A 1 98 ? 14.518 5.582 -12.492 1.00 79.62 98 SER A O 1
ATOM 785 N N . PRO A 1 99 ? 16.559 6.331 -11.933 1.00 74.31 99 PRO A N 1
ATOM 786 C CA . PRO A 1 99 ? 16.107 7.660 -11.499 1.00 74.31 99 PRO A CA 1
ATOM 787 C C . PRO A 1 99 ? 15.432 8.489 -12.608 1.00 74.31 99 PRO A C 1
ATOM 789 O O . PRO A 1 99 ? 14.955 9.590 -12.362 1.00 74.31 99 PRO A O 1
ATOM 792 N N . LYS A 1 100 ? 15.403 7.987 -13.849 1.00 78.81 100 LYS A N 1
ATOM 793 C CA . LYS A 1 100 ? 14.770 8.641 -15.005 1.00 78.81 100 LYS A CA 1
ATOM 794 C C . LYS A 1 100 ? 13.256 8.420 -15.083 1.00 78.81 100 LYS A C 1
ATOM 796 O O . LYS A 1 100 ? 12.621 9.005 -15.956 1.00 78.81 100 LYS A O 1
ATOM 801 N N . ILE A 1 101 ? 12.695 7.527 -14.266 1.00 81.12 101 ILE A N 1
ATOM 802 C CA . ILE A 1 101 ? 11.277 7.156 -14.310 1.00 81.12 101 ILE A CA 1
ATOM 803 C C . ILE A 1 101 ? 10.658 7.456 -12.951 1.00 81.12 101 ILE A C 1
ATOM 805 O O . ILE A 1 101 ? 10.687 6.640 -12.038 1.00 81.12 101 ILE A O 1
ATOM 809 N N . ASP A 1 102 ? 10.073 8.638 -12.843 1.00 79.62 102 ASP A N 1
ATOM 810 C CA . ASP A 1 102 ? 9.461 9.168 -11.627 1.00 79.62 102 ASP A CA 1
ATOM 811 C C . ASP A 1 102 ? 7.939 8.970 -11.583 1.00 79.62 102 ASP A C 1
ATOM 813 O O . ASP A 1 102 ? 7.402 8.879 -10.484 1.00 79.62 102 ASP A O 1
ATOM 817 N N . LYS A 1 103 ? 7.267 8.828 -12.744 1.00 86.12 103 LYS A N 1
ATOM 818 C CA . LYS A 1 103 ? 5.798 8.682 -12.875 1.00 86.12 103 LYS A CA 1
ATOM 819 C C . LYS A 1 103 ? 5.339 7.276 -13.256 1.00 86.12 103 LYS A C 1
ATOM 821 O O . LYS A 1 103 ? 5.189 6.939 -14.439 1.00 86.12 103 LYS A O 1
ATOM 826 N N . TRP A 1 104 ? 5.034 6.451 -12.267 1.00 86.81 104 TRP A N 1
ATOM 827 C CA . TRP A 1 104 ? 4.589 5.080 -12.487 1.00 86.81 104 TRP A CA 1
ATOM 828 C C . TRP A 1 104 ? 3.654 4.580 -11.392 1.00 86.81 104 TRP A C 1
ATOM 830 O O . TRP A 1 104 ? 3.750 4.975 -10.236 1.00 86.81 104 TRP A O 1
ATOM 840 N N . PHE A 1 105 ? 2.770 3.660 -11.766 1.00 87.75 105 PHE A N 1
ATOM 841 C CA . PHE A 1 105 ? 2.082 2.787 -10.829 1.00 87.75 105 PHE A CA 1
ATOM 842 C C . PHE A 1 105 ? 2.331 1.339 -11.224 1.00 87.75 105 PHE A C 1
ATOM 844 O O . PHE A 1 105 ? 2.473 1.009 -12.408 1.00 87.75 105 PHE A O 1
ATOM 851 N N . VAL A 1 106 ? 2.342 0.466 -10.231 1.00 85.38 106 VAL A N 1
ATOM 852 C CA . VAL A 1 106 ? 2.269 -0.969 -10.444 1.00 85.38 106 VAL A CA 1
ATOM 853 C C . VAL A 1 106 ? 1.372 -1.597 -9.400 1.00 85.38 106 VAL A C 1
ATOM 855 O O . VAL A 1 106 ? 1.406 -1.261 -8.219 1.00 85.38 106 VAL A O 1
ATOM 858 N N . HIS A 1 107 ? 0.550 -2.515 -9.869 1.00 85.44 107 HIS A N 1
ATOM 859 C CA . HIS A 1 107 ? -0.293 -3.361 -9.058 1.00 85.44 107 HIS A CA 1
ATOM 860 C C . HIS A 1 107 ? -0.077 -4.795 -9.519 1.00 85.44 107 HIS A C 1
ATOM 862 O O . HIS A 1 107 ? -0.202 -5.077 -10.716 1.00 85.44 107 HIS A O 1
ATOM 868 N N . TRP A 1 108 ? 0.231 -5.697 -8.589 1.00 83.94 108 TRP A N 1
ATOM 869 C CA . TRP A 1 108 ? 0.315 -7.111 -8.920 1.00 83.94 108 TRP A CA 1
ATOM 870 C C . TRP A 1 108 ? -0.313 -8.054 -7.899 1.00 83.94 108 TRP A C 1
ATOM 872 O O . TRP A 1 108 ? -0.306 -7.833 -6.685 1.00 83.94 108 TRP A O 1
ATOM 882 N N . LEU A 1 109 ? -0.868 -9.113 -8.490 1.00 69.81 109 LEU A N 1
ATOM 883 C CA . LEU A 1 109 ? -1.360 -10.361 -7.922 1.00 69.81 109 LEU A CA 1
ATOM 884 C C . LEU A 1 109 ? -0.237 -11.266 -7.412 1.00 69.81 109 LEU A C 1
ATOM 886 O O . LEU A 1 109 ? 0.308 -12.007 -8.225 1.00 69.81 109 LEU A O 1
ATOM 890 N N . GLY A 1 110 ? 0.096 -11.269 -6.119 1.00 59.97 110 GLY A N 1
ATOM 891 C CA . GLY A 1 110 ? 1.034 -12.249 -5.548 1.00 59.97 110 GLY A CA 1
ATOM 892 C C . GLY A 1 110 ? 0.405 -13.615 -5.241 1.00 59.97 110 GLY A C 1
ATOM 893 O O . GLY A 1 110 ? 1.079 -14.507 -4.745 1.00 59.97 110 GLY A O 1
ATOM 894 N N . GLN A 1 111 ? -0.894 -13.792 -5.476 1.00 59.53 111 GLN A N 1
ATOM 895 C CA . GLN A 1 111 ? -1.641 -14.971 -5.044 1.00 59.53 111 GLN A CA 1
ATOM 896 C C . GLN A 1 111 ? -1.798 -16.024 -6.133 1.00 59.53 111 GLN A C 1
ATOM 898 O O . GLN A 1 111 ? -2.012 -15.671 -7.281 1.00 59.53 111 GLN A O 1
ATOM 903 N N . ASN A 1 112 ? -1.798 -17.302 -5.739 1.00 56.09 112 ASN A N 1
ATOM 904 C CA . ASN A 1 112 ? -2.085 -18.490 -6.555 1.00 56.09 112 ASN A CA 1
ATOM 905 C C . ASN A 1 112 ? -1.028 -18.864 -7.613 1.00 56.09 112 ASN A C 1
ATOM 907 O O . ASN A 1 112 ? -1.059 -20.007 -8.055 1.00 56.09 112 ASN A O 1
ATOM 911 N N . CYS A 1 113 ? -0.079 -17.983 -7.962 1.00 65.00 113 CYS A N 1
ATOM 912 C CA . CYS A 1 113 ? 1.000 -18.311 -8.913 1.00 65.00 113 CYS A CA 1
ATOM 913 C C . CYS A 1 113 ? 2.373 -18.576 -8.270 1.00 65.00 113 CYS A C 1
ATOM 915 O O . CYS A 1 113 ? 3.134 -19.349 -8.841 1.00 65.00 113 CYS A O 1
ATOM 917 N N . ASP A 1 114 ? 2.695 -18.009 -7.096 1.00 75.62 114 ASP A N 1
ATOM 918 C CA . ASP A 1 114 ? 3.986 -18.275 -6.436 1.00 75.62 114 ASP A CA 1
ATOM 919 C C . ASP A 1 114 ? 3.933 -18.145 -4.902 1.00 75.62 114 ASP A C 1
ATOM 921 O O . ASP A 1 114 ? 3.740 -17.069 -4.330 1.00 75.62 114 ASP A O 1
ATOM 925 N N . ILE A 1 115 ? 4.137 -19.268 -4.209 1.00 78.88 115 ILE A N 1
ATOM 926 C CA . ILE A 1 115 ? 4.137 -19.333 -2.743 1.00 78.88 115 ILE A CA 1
ATOM 927 C C . ILE A 1 115 ? 5.358 -18.646 -2.107 1.00 78.88 115 ILE A C 1
ATOM 929 O O . ILE A 1 115 ? 5.282 -18.221 -0.948 1.00 78.88 115 ILE A O 1
ATOM 9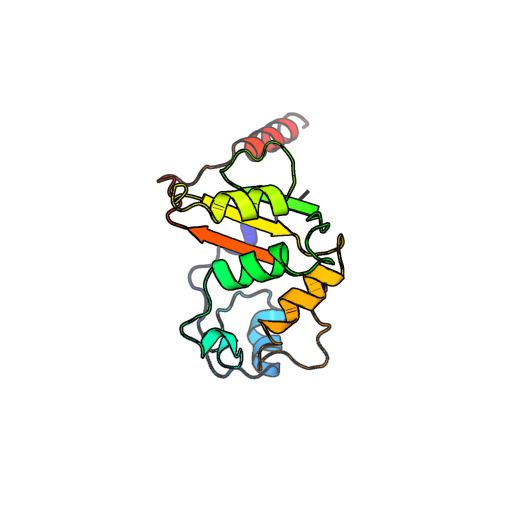33 N N . HIS A 1 116 ? 6.476 -18.525 -2.824 1.00 83.12 116 HIS A N 1
ATOM 934 C CA . HIS A 1 116 ? 7.689 -17.875 -2.334 1.00 83.12 116 HIS A CA 1
ATOM 935 C C . HIS A 1 116 ? 7.466 -16.374 -2.169 1.00 83.12 116 HIS A C 1
ATOM 937 O O . HIS A 1 116 ? 7.732 -15.846 -1.085 1.00 83.12 116 HIS A O 1
ATOM 943 N N . ALA A 1 117 ? 6.854 -15.715 -3.156 1.00 79.50 117 ALA A N 1
ATOM 944 C CA . ALA A 1 117 ? 6.498 -14.299 -3.065 1.00 79.50 117 ALA A CA 1
ATOM 945 C C . ALA A 1 117 ? 5.493 -14.015 -1.940 1.00 79.50 117 ALA A C 1
ATOM 947 O O . ALA A 1 117 ? 5.661 -13.059 -1.178 1.00 79.50 117 ALA A O 1
ATOM 948 N N . VAL A 1 118 ? 4.489 -14.883 -1.755 1.00 79.31 118 VAL A N 1
ATOM 949 C CA . VAL A 1 118 ? 3.537 -14.758 -0.635 1.00 79.31 118 VAL A CA 1
ATOM 950 C C . VAL A 1 118 ? 4.261 -14.807 0.710 1.00 79.31 118 VAL A C 1
ATOM 952 O O . VAL A 1 118 ? 4.011 -13.969 1.579 1.00 79.31 118 VAL A O 1
ATOM 955 N N . LYS A 1 119 ? 5.167 -15.774 0.894 1.00 83.31 119 LYS A N 1
ATOM 956 C CA . LYS A 1 119 ? 5.938 -15.930 2.135 1.00 83.31 119 LYS A CA 1
ATOM 957 C C . LYS A 1 119 ? 6.901 -14.770 2.370 1.00 83.31 119 LYS A C 1
ATOM 959 O O . LYS A 1 119 ? 7.053 -14.350 3.513 1.00 83.31 119 LYS A O 1
ATOM 964 N N . ALA A 1 120 ? 7.531 -14.254 1.319 1.00 84.50 120 ALA A N 1
ATOM 965 C CA . ALA A 1 120 ? 8.462 -13.141 1.427 1.00 84.50 120 ALA A CA 1
ATOM 966 C C . ALA A 1 120 ? 7.751 -11.851 1.870 1.00 84.50 120 ALA A C 1
ATOM 968 O O . ALA A 1 120 ? 8.200 -11.200 2.811 1.00 84.50 120 ALA A O 1
ATOM 969 N N . LEU A 1 121 ? 6.587 -11.544 1.286 1.00 82.19 121 LEU A N 1
ATOM 970 C CA . LEU A 1 121 ? 5.785 -10.371 1.656 1.00 82.19 121 LEU A CA 1
ATOM 971 C C . LEU A 1 121 ? 5.200 -10.448 3.075 1.00 82.19 121 LEU A C 1
ATOM 973 O O . LEU A 1 121 ? 5.081 -9.421 3.740 1.00 82.19 121 LEU A O 1
ATOM 977 N N . ARG A 1 122 ? 4.887 -11.652 3.576 1.00 84.75 122 ARG A N 1
ATOM 978 C CA . ARG A 1 122 ? 4.399 -11.879 4.954 1.00 84.75 122 ARG A CA 1
ATOM 979 C C . ARG A 1 122 ? 5.392 -11.481 6.051 1.00 84.75 122 ARG A C 1
ATOM 981 O O . ARG A 1 122 ? 5.033 -11.506 7.221 1.00 84.75 122 ARG A O 1
ATOM 988 N N . LYS A 1 123 ? 6.630 -11.123 5.700 1.00 84.00 123 LYS A N 1
ATOM 989 C CA . LYS A 1 123 ? 7.597 -10.549 6.644 1.00 84.00 123 LYS A CA 1
ATOM 990 C C . LYS A 1 123 ? 7.301 -9.080 6.975 1.00 84.00 123 LYS A C 1
ATOM 992 O O . LYS A 1 123 ? 7.735 -8.611 8.021 1.00 84.00 123 LYS A O 1
ATOM 997 N N . PHE A 1 124 ? 6.589 -8.361 6.103 1.00 82.75 124 PHE A N 1
ATOM 998 C CA . PHE A 1 124 ? 6.372 -6.914 6.233 1.00 82.75 124 PHE A CA 1
ATOM 999 C C . PHE A 1 124 ? 5.072 -6.536 6.933 1.00 82.75 124 PHE A C 1
ATOM 1001 O O . PHE A 1 124 ? 4.994 -5.478 7.550 1.00 82.75 124 PHE A O 1
ATOM 1008 N N . TYR A 1 125 ? 4.060 -7.391 6.848 1.00 84.69 125 TYR A N 1
ATOM 1009 C CA . TYR A 1 125 ? 2.764 -7.158 7.464 1.00 84.69 125 TYR A CA 1
ATOM 1010 C C . TYR A 1 125 ? 2.402 -8.337 8.361 1.00 84.69 125 TYR A C 1
ATOM 1012 O O . TYR A 1 125 ? 2.797 -9.478 8.112 1.00 84.69 125 TYR A O 1
ATOM 1020 N N . GLN A 1 126 ? 1.630 -8.065 9.405 1.00 86.00 126 GLN A N 1
ATOM 1021 C CA . GLN A 1 126 ? 1.160 -9.080 10.344 1.00 86.00 126 GLN A CA 1
ATOM 1022 C C . GLN A 1 126 ? -0.365 -9.131 10.348 1.00 86.00 126 GLN A C 1
ATOM 1024 O O . GLN A 1 126 ? -1.037 -8.243 9.820 1.00 86.00 126 GLN A O 1
ATOM 1029 N N . ARG A 1 127 ? -0.930 -10.182 10.950 1.00 86.62 127 ARG A N 1
ATOM 1030 C CA . ARG A 1 127 ? -2.372 -10.225 11.208 1.00 86.62 127 ARG A CA 1
ATOM 1031 C C . ARG A 1 127 ? -2.734 -9.036 12.121 1.00 86.62 127 ARG A C 1
ATOM 1033 O O . ARG A 1 127 ? -2.134 -8.933 13.189 1.00 86.62 127 ARG A O 1
ATOM 1040 N N . PRO A 1 128 ? -3.689 -8.168 11.738 1.00 89.19 128 PRO A N 1
ATOM 1041 C CA . PRO A 1 128 ? -4.163 -7.094 12.607 1.00 89.19 128 PRO A CA 1
ATOM 1042 C C . PRO A 1 128 ? -4.736 -7.624 13.926 1.00 89.19 128 PRO A C 1
ATOM 1044 O O . PRO A 1 128 ? -5.358 -8.688 13.945 1.00 89.19 128 PRO A O 1
ATOM 1047 N N . TYR A 1 129 ? -4.569 -6.865 15.012 1.00 90.31 129 TYR A N 1
ATOM 1048 C CA . TYR A 1 129 ? -4.944 -7.280 16.373 1.00 90.31 129 TYR A CA 1
ATOM 1049 C C . TYR A 1 129 ? -6.444 -7.590 16.530 1.00 90.31 129 TYR A C 1
ATOM 1051 O O . TYR A 1 129 ? -6.825 -8.425 17.345 1.00 90.31 129 TYR A O 1
ATOM 1059 N N . PHE A 1 130 ? -7.295 -6.932 15.738 1.00 89.94 130 PHE A N 1
ATOM 1060 C CA . PHE A 1 130 ? -8.748 -7.076 15.797 1.00 89.94 130 PHE A CA 1
ATOM 1061 C C . PHE A 1 130 ? -9.263 -8.336 15.089 1.00 89.94 130 PHE A C 1
ATOM 1063 O O . PHE A 1 130 ? -10.456 -8.612 15.154 1.00 89.94 130 PHE A O 1
ATOM 1070 N N . LEU A 1 131 ? -8.410 -9.094 14.385 1.00 89.12 131 LEU A N 1
ATOM 1071 C CA . LEU A 1 131 ? -8.798 -10.356 13.752 1.00 89.12 131 LEU A CA 1
ATOM 1072 C C . LEU A 1 131 ? -8.480 -11.544 14.662 1.00 89.12 131 LEU A C 1
ATOM 1074 O O . LEU A 1 131 ? -7.333 -11.752 15.060 1.00 89.12 131 LEU A O 1
ATOM 1078 N N . SER A 1 132 ? -9.489 -12.381 14.915 1.00 86.62 132 SER A N 1
ATOM 1079 C CA . SER A 1 132 ? -9.327 -13.615 15.691 1.00 86.62 132 SER A CA 1
ATOM 1080 C C . SER A 1 132 ? -8.369 -14.612 15.023 1.00 86.62 132 SER A C 1
ATOM 1082 O O . SER A 1 132 ? -8.257 -14.695 13.795 1.00 86.62 132 SER A O 1
ATOM 1084 N N . SER A 1 133 ? -7.707 -15.436 15.842 1.00 83.94 133 SER A N 1
ATOM 1085 C CA . SER A 1 133 ? -6.866 -16.545 15.382 1.00 83.94 133 SER A CA 1
ATOM 1086 C C . SER A 1 133 ? -7.641 -17.607 14.598 1.00 83.94 133 SER A C 1
ATOM 1088 O O . SER A 1 133 ? -7.043 -18.280 13.756 1.00 83.94 133 SER A O 1
ATOM 1090 N N . SER A 1 134 ? -8.956 -17.701 14.819 1.00 83.06 134 SER A N 1
ATOM 1091 C CA . SER A 1 134 ? -9.879 -18.568 14.080 1.00 83.06 134 SER A CA 1
ATOM 1092 C C . SER A 1 134 ? -10.049 -18.161 12.612 1.00 83.06 134 SER A C 1
ATOM 1094 O O . SER A 1 134 ? -10.457 -18.985 11.797 1.00 83.06 134 SER A O 1
ATOM 1096 N N . VAL A 1 135 ? -9.729 -16.913 12.247 1.00 82.69 135 VAL A N 1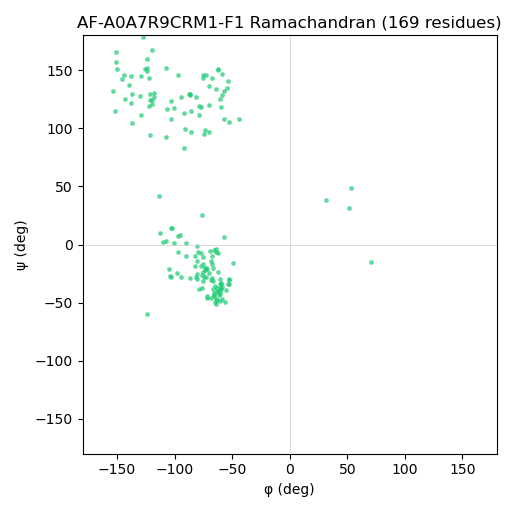
ATOM 1097 C CA . VAL A 1 135 ? -9.803 -16.447 10.858 1.00 82.69 135 VAL A CA 1
ATOM 1098 C C . VAL A 1 135 ? -8.596 -16.975 10.086 1.00 82.69 135 VAL A C 1
ATOM 1100 O O . VAL A 1 135 ? -7.444 -16.644 10.398 1.00 82.69 135 VAL A O 1
ATOM 1103 N N . SER A 1 136 ? -8.853 -17.783 9.053 1.00 78.25 136 SER A N 1
ATOM 1104 C CA . SER A 1 136 ? -7.798 -18.285 8.169 1.00 78.25 136 SER A CA 1
ATOM 1105 C C . SER A 1 136 ? -6.980 -17.120 7.605 1.00 78.25 136 SER A C 1
ATOM 1107 O O . SER A 1 136 ? -7.564 -16.148 7.120 1.00 78.25 136 SER A O 1
ATOM 1109 N N . PRO A 1 137 ? -5.637 -17.203 7.603 1.00 73.06 137 PRO A N 1
ATOM 1110 C CA . PRO A 1 137 ? -4.813 -16.226 6.912 1.00 73.06 137 PRO A CA 1
ATOM 1111 C C . PRO A 1 137 ? -5.252 -16.084 5.455 1.00 73.06 137 PRO A C 1
ATOM 1113 O O . PRO A 1 137 ? -5.557 -17.079 4.789 1.00 73.06 137 PRO A O 1
ATOM 1116 N N . ALA A 1 138 ? -5.242 -14.851 4.951 1.00 72.19 138 ALA A N 1
ATOM 1117 C CA . ALA A 1 138 ? -5.446 -14.614 3.535 1.00 72.19 138 ALA A CA 1
ATOM 1118 C C . ALA A 1 138 ? -4.363 -15.363 2.753 1.00 72.19 138 ALA A C 1
ATOM 1120 O O . ALA A 1 138 ? -3.164 -15.255 3.034 1.00 72.19 138 ALA A O 1
ATOM 1121 N N . HIS A 1 139 ? -4.788 -16.142 1.765 1.00 69.94 139 HIS A N 1
ATOM 1122 C CA . HIS A 1 139 ? -3.867 -16.875 0.909 1.00 69.94 139 HIS A CA 1
ATOM 1123 C C . HIS A 1 139 ? -3.209 -15.950 -0.134 1.00 69.94 139 HIS A C 1
ATOM 1125 O O . HIS A 1 139 ? -2.297 -16.402 -0.819 1.00 69.94 139 HIS A O 1
ATOM 1131 N N . PHE A 1 140 ? -3.651 -14.681 -0.240 1.00 74.56 140 PHE A N 1
ATOM 1132 C CA . PHE A 1 140 ? -3.184 -13.660 -1.182 1.00 74.56 140 PHE A CA 1
ATOM 1133 C C . PHE A 1 140 ? -2.354 -12.602 -0.514 1.00 74.56 140 PHE A C 1
ATOM 1135 O O . PHE A 1 140 ? -2.671 -12.182 0.592 1.00 74.56 140 PHE A O 1
ATOM 1142 N N . ASN A 1 141 ? -1.455 -12.047 -1.330 1.00 77.56 141 ASN A N 1
ATOM 1143 C CA . ASN A 1 141 ? -1.025 -10.669 -1.209 1.00 77.56 141 ASN A CA 1
ATOM 1144 C C . ASN A 1 141 ? -1.281 -9.904 -2.501 1.00 77.56 141 ASN A C 1
ATOM 1146 O O . ASN A 1 141 ? -1.105 -10.429 -3.601 1.00 77.56 141 ASN A O 1
ATOM 1150 N N . TRP A 1 142 ? -1.659 -8.650 -2.331 1.00 81.88 142 TRP A N 1
ATOM 1151 C CA . TRP A 1 142 ? -1.750 -7.645 -3.371 1.00 81.88 142 TRP A CA 1
ATOM 1152 C C . TRP A 1 142 ? -0.762 -6.552 -2.999 1.00 81.88 142 TRP A C 1
ATOM 1154 O O . TRP A 1 142 ? -0.716 -6.125 -1.845 1.00 81.88 142 TRP A O 1
ATOM 1164 N N . VAL A 1 143 ? 0.074 -6.156 -3.953 1.00 84.31 143 VAL A N 1
ATOM 1165 C CA . VAL A 1 143 ? 1.009 -5.053 -3.749 1.00 84.31 143 VAL A CA 1
ATOM 1166 C C . VAL A 1 143 ? 0.665 -3.964 -4.742 1.00 84.31 143 VAL A C 1
ATOM 1168 O O . VAL A 1 143 ? 0.557 -4.214 -5.944 1.00 84.31 143 VAL A O 1
ATOM 1171 N N . LEU A 1 144 ? 0.470 -2.763 -4.211 1.00 86.94 144 LEU A N 1
ATOM 1172 C CA . LEU A 1 144 ? 0.253 -1.543 -4.965 1.00 86.94 144 LEU A CA 1
ATOM 1173 C C . LEU A 1 144 ? 1.378 -0.577 -4.605 1.00 86.94 144 LEU A C 1
ATOM 1175 O O . LEU A 1 144 ? 1.540 -0.217 -3.442 1.00 86.94 144 LEU A O 1
ATOM 1179 N N . MET A 1 145 ? 2.147 -0.163 -5.604 1.00 86.88 145 MET A N 1
ATOM 1180 C CA . MET A 1 145 ? 3.199 0.838 -5.457 1.00 86.88 145 MET A CA 1
ATOM 1181 C C . MET A 1 145 ? 3.011 1.913 -6.517 1.00 86.88 145 MET A C 1
ATOM 1183 O O . MET A 1 145 ? 2.589 1.629 -7.641 1.00 86.88 145 MET A O 1
ATOM 1187 N N . SER A 1 146 ? 3.323 3.153 -6.164 1.00 87.62 146 SER A N 1
ATOM 1188 C CA . SER A 1 146 ? 3.174 4.281 -7.071 1.00 87.62 146 SER A CA 1
ATOM 1189 C C . SER A 1 146 ? 4.145 5.391 -6.704 1.00 87.62 146 SER A C 1
ATOM 1191 O O . SER A 1 146 ? 4.177 5.812 -5.554 1.00 87.62 146 SER A O 1
ATOM 1193 N N . SER A 1 147 ? 4.853 5.916 -7.698 1.00 85.69 147 SER A N 1
ATOM 1194 C CA . SER A 1 147 ? 5.683 7.118 -7.600 1.00 85.69 147 SER A CA 1
ATOM 1195 C C . SER A 1 147 ? 5.169 8.138 -8.612 1.00 85.69 147 SER A C 1
ATOM 1197 O O . SER A 1 147 ? 4.929 7.769 -9.758 1.00 85.69 147 SER A O 1
ATOM 1199 N N . ASP A 1 148 ? 4.927 9.375 -8.174 1.00 75.25 148 ASP A N 1
ATOM 1200 C CA . ASP A 1 148 ? 4.459 10.541 -8.958 1.00 75.25 148 ASP A CA 1
ATOM 1201 C C . ASP A 1 148 ? 3.523 10.260 -10.170 1.00 75.25 148 ASP A C 1
ATOM 1203 O O . ASP A 1 148 ? 3.592 10.877 -11.236 1.00 75.25 148 ASP A O 1
ATOM 1207 N N . TYR A 1 149 ? 2.607 9.296 -10.044 1.00 68.50 149 TYR A N 1
ATOM 1208 C CA . TYR A 1 149 ? 1.668 8.933 -11.105 1.00 68.50 149 TYR A CA 1
ATOM 1209 C C . TYR A 1 149 ? 0.461 9.885 -11.139 1.00 68.50 149 TYR A C 1
ATOM 1211 O O . TYR A 1 149 ? -0.241 10.040 -10.141 1.00 68.50 149 TYR A O 1
ATOM 1219 N N . THR A 1 150 ? 0.152 10.474 -12.307 1.00 64.75 150 THR A N 1
ATOM 1220 C CA . THR A 1 150 ? -1.037 11.333 -12.492 1.00 64.75 150 THR A CA 1
ATOM 1221 C C . THR A 1 150 ? -1.790 11.076 -13.803 1.00 64.75 150 THR A C 1
ATOM 1223 O O . THR A 1 150 ? -1.239 11.155 -14.899 1.00 64.75 150 THR A O 1
ATOM 1226 N N . THR A 1 151 ? -3.109 10.879 -13.705 1.00 60.41 151 THR A N 1
ATOM 1227 C CA . THR A 1 151 ? -4.062 11.115 -14.803 1.00 60.41 151 THR A CA 1
ATOM 1228 C C . THR A 1 151 ? -5.283 11.831 -14.224 1.00 60.41 151 THR A C 1
ATOM 1230 O O . THR A 1 151 ? -6.079 11.200 -13.536 1.00 60.41 151 THR A O 1
ATOM 1233 N N . LYS A 1 152 ? -5.426 13.144 -14.466 1.00 56.16 152 LYS A N 1
ATOM 1234 C CA . LYS A 1 152 ? -6.419 14.059 -13.844 1.00 56.16 152 LYS A CA 1
ATOM 1235 C C . LYS A 1 152 ? -7.914 13.691 -13.999 1.00 56.16 152 LYS A C 1
ATOM 1237 O O . LYS A 1 152 ? -8.762 14.495 -13.638 1.00 56.16 152 LYS A O 1
ATOM 1242 N N . ILE A 1 153 ? -8.284 12.534 -14.543 1.00 51.44 153 ILE A N 1
ATOM 1243 C CA . ILE A 1 153 ? -9.682 12.166 -14.791 1.00 51.44 153 ILE A CA 1
ATOM 1244 C C . ILE A 1 153 ? -9.854 10.674 -14.515 1.00 51.44 153 ILE A C 1
ATOM 1246 O O . ILE A 1 153 ? -9.169 9.841 -15.111 1.00 51.44 153 ILE A O 1
ATOM 1250 N N . TYR A 1 154 ? -10.805 10.352 -13.641 1.00 46.78 154 TYR A N 1
ATOM 1251 C CA . TYR A 1 154 ? -11.415 9.033 -13.518 1.00 46.78 154 TYR A CA 1
ATOM 1252 C C . TYR A 1 154 ? -11.721 8.481 -14.921 1.00 46.78 154 TYR A C 1
ATOM 1254 O O . TYR A 1 154 ? -12.618 8.972 -15.608 1.00 46.78 154 TYR A O 1
ATOM 1262 N N . LYS A 1 155 ? -10.975 7.480 -15.404 1.00 43.75 155 LYS A N 1
ATOM 1263 C CA . LYS A 1 155 ? -11.330 6.825 -16.668 1.00 43.75 155 LYS A CA 1
ATOM 1264 C C . LYS A 1 155 ? -12.537 5.929 -16.415 1.00 43.75 155 LYS A C 1
ATOM 1266 O O . LYS A 1 155 ? -12.379 4.775 -16.026 1.00 43.75 155 LYS A O 1
ATOM 1271 N N . LYS A 1 156 ? -13.742 6.451 -16.678 1.00 44.31 156 LYS A N 1
ATOM 1272 C CA . LYS A 1 156 ? -14.945 5.624 -16.831 1.00 44.31 156 LYS A CA 1
ATOM 1273 C C . LYS A 1 156 ? -14.665 4.612 -17.944 1.00 44.31 156 LYS A C 1
ATOM 1275 O O . LYS A 1 156 ? -14.532 4.974 -19.114 1.00 44.31 156 LYS A O 1
ATOM 1280 N N . ASN A 1 157 ? -14.492 3.353 -17.567 1.00 40.50 157 ASN A N 1
ATOM 1281 C CA . ASN A 1 157 ? -14.191 2.280 -18.498 1.00 40.50 157 ASN A CA 1
ATOM 1282 C C . ASN A 1 157 ? -15.461 1.932 -19.298 1.00 40.50 157 ASN A C 1
ATOM 1284 O O . ASN A 1 157 ? -16.311 1.192 -18.815 1.00 40.50 157 ASN A O 1
ATOM 1288 N N . ARG A 1 158 ? -15.593 2.459 -20.526 1.00 42.00 158 ARG A N 1
ATOM 1289 C CA . ARG A 1 158 ? -16.742 2.201 -21.426 1.00 42.00 158 ARG A CA 1
ATOM 1290 C C . ARG A 1 158 ? -16.881 0.740 -21.875 1.00 42.00 158 ARG A C 1
ATOM 1292 O O . ARG A 1 158 ? -17.866 0.404 -22.519 1.00 42.00 158 ARG A O 1
ATOM 1299 N N . SER A 1 159 ? -15.933 -0.143 -21.548 1.00 39.88 159 SER A N 1
ATOM 1300 C CA . SER A 1 159 ? -16.092 -1.576 -21.842 1.00 39.88 159 SER A CA 1
ATOM 1301 C C . SER A 1 159 ? -17.203 -2.244 -21.020 1.00 39.88 159 SER A C 1
ATOM 1303 O O . SER A 1 159 ? -17.690 -3.295 -21.421 1.00 39.88 159 SER A O 1
ATOM 1305 N N . LEU A 1 160 ? -17.660 -1.618 -19.926 1.00 41.38 160 LEU A N 1
ATOM 1306 C CA . LEU A 1 160 ? -18.833 -2.071 -19.169 1.00 41.38 160 LEU A CA 1
ATOM 1307 C C . LEU A 1 160 ? -20.167 -1.637 -19.805 1.00 41.38 160 LEU A C 1
ATOM 1309 O O . LEU A 1 160 ? -21.165 -2.333 -19.640 1.00 41.38 160 LEU A O 1
ATOM 1313 N N . ASP A 1 161 ? -20.185 -0.549 -20.582 1.00 39.25 161 ASP A N 1
ATOM 1314 C CA . ASP A 1 161 ? -21.417 -0.033 -21.200 1.00 39.25 161 ASP A CA 1
ATOM 1315 C C . ASP A 1 161 ? -21.848 -0.878 -22.423 1.00 39.25 161 ASP A C 1
ATOM 1317 O O . ASP A 1 161 ? -23.036 -0.983 -22.724 1.00 39.25 161 ASP A O 1
ATOM 1321 N N . LEU A 1 162 ? -20.906 -1.552 -23.100 1.00 37.66 162 LEU A N 1
ATOM 1322 C CA . LEU A 1 162 ? -21.200 -2.416 -24.259 1.00 37.66 162 LEU A CA 1
ATOM 1323 C C . LEU A 1 162 ? -21.825 -3.768 -23.883 1.00 37.66 162 LEU A C 1
ATOM 1325 O O . LEU A 1 162 ? -22.416 -4.429 -24.733 1.00 37.66 162 LEU A O 1
ATOM 1329 N N . VAL A 1 163 ? -21.728 -4.184 -22.617 1.00 41.88 163 VAL A N 1
ATOM 1330 C CA . VAL A 1 163 ? -22.408 -5.400 -22.146 1.00 41.88 163 VAL A CA 1
ATOM 1331 C C . VAL A 1 163 ? -23.881 -5.105 -21.845 1.00 41.88 163 VAL A C 1
ATOM 1333 O O . VAL A 1 163 ? -24.728 -5.971 -22.043 1.00 41.88 163 VAL A O 1
ATOM 1336 N N . GLN A 1 164 ? -24.225 -3.873 -21.450 1.00 38.59 164 GLN A N 1
ATOM 1337 C CA . GLN A 1 164 ? -25.614 -3.492 -21.172 1.00 38.59 164 GLN A CA 1
ATOM 1338 C C . GLN A 1 164 ? -26.470 -3.301 -22.431 1.00 38.59 164 GLN A C 1
ATOM 1340 O O . GLN A 1 164 ? -27.673 -3.549 -22.361 1.00 38.59 164 GLN A O 1
ATOM 1345 N N . SER A 1 165 ? -25.898 -2.926 -23.581 1.00 35.25 165 SER A N 1
ATOM 1346 C CA . SER A 1 165 ? -26.682 -2.752 -24.817 1.00 35.25 165 SER A CA 1
ATOM 1347 C C . SER A 1 165 ? -27.133 -4.070 -25.453 1.00 35.25 165 SER A C 1
ATOM 1349 O O . SER A 1 165 ? -28.115 -4.084 -26.189 1.00 35.25 165 SER A O 1
ATOM 1351 N N . HIS A 1 166 ? -26.464 -5.188 -25.155 1.00 35.91 166 HIS A N 1
ATOM 1352 C CA . HIS A 1 166 ? -26.873 -6.503 -25.657 1.00 35.91 166 HIS A CA 1
ATOM 1353 C C . HIS A 1 166 ? -27.991 -7.163 -24.835 1.00 35.91 166 HIS A C 1
ATOM 1355 O O . HIS A 1 166 ? -28.676 -8.038 -25.358 1.00 35.91 166 HIS A O 1
ATOM 1361 N N . TYR A 1 167 ? -28.236 -6.725 -23.594 1.00 36.75 167 TYR A N 1
ATOM 1362 C CA . TYR A 1 167 ? -29.318 -7.261 -22.751 1.00 36.75 167 TYR A CA 1
ATOM 1363 C C . TYR A 1 167 ? -30.658 -6.521 -22.897 1.00 36.75 167 TYR A C 1
ATOM 1365 O O . TYR A 1 167 ? -31.676 -7.002 -22.404 1.00 36.75 167 TYR A O 1
ATOM 1373 N N . SER A 1 168 ? -30.696 -5.379 -23.586 1.00 40.59 168 SER A N 1
ATOM 1374 C CA . SER A 1 168 ? -31.912 -4.576 -23.799 1.00 40.59 168 SER A CA 1
ATOM 1375 C C . SER A 1 168 ? -32.571 -4.761 -25.175 1.00 40.59 168 SER A C 1
ATOM 1377 O O . SER A 1 168 ? -33.611 -4.162 -25.423 1.00 40.59 168 SER A O 1
ATOM 1379 N N . LEU A 1 169 ? -32.029 -5.634 -26.033 1.00 38.75 169 LEU A N 1
ATOM 1380 C CA . LEU A 1 169 ? -32.608 -6.002 -27.340 1.00 38.75 169 LEU A CA 1
ATOM 1381 C C . LEU A 1 169 ? -33.100 -7.461 -27.411 1.00 38.75 169 LEU A C 1
ATOM 1383 O O . LEU A 1 169 ? -33.431 -7.950 -28.485 1.00 38.75 169 LEU A O 1
ATOM 1387 N N . GLY A 1 170 ? -33.153 -8.155 -26.272 1.00 43.56 170 GLY A N 1
ATOM 1388 C CA . GLY A 1 170 ? -33.636 -9.535 -26.155 1.00 43.56 170 GLY A CA 1
ATOM 1389 C C . GLY A 1 170 ? -34.928 -9.660 -25.350 1.00 43.56 170 GLY A C 1
ATOM 1390 O O . GLY A 1 170 ? -35.022 -10.551 -24.507 1.00 43.56 170 GLY A O 1
ATOM 1391 N N . ARG A 1 171 ? -35.884 -8.747 -25.552 1.00 38.06 171 ARG A N 1
ATOM 1392 C CA . ARG A 1 171 ? -37.268 -8.901 -25.090 1.00 38.06 171 ARG A CA 1
ATOM 1393 C C . ARG A 1 171 ? -38.217 -8.793 -26.271 1.00 38.06 171 ARG A C 1
ATOM 1395 O O . ARG A 1 171 ? -37.993 -7.874 -27.087 1.00 38.06 171 ARG A O 1
#

Radius of gyration: 19.69 Å; Cα contacts (8 Å, |Δi|>4): 175; chains: 1; bounding box: 55×33×47 Å

Sequence (171 aa):
MLTAWPAKSCEALEQVDRLGSVAYEHLLDSYLNRDAPLIVMDAMESWAVMNTDNFWFDNITQLYLQDEKLVDTVPCILTTNLRPGSSDLHAFLKRINSPKIDKWFVHWLGQNCDIHAVKALRKFYQRPYFLSSSVSPAHFNWVLMSSDYTTKIYKKNRSLDLVQSHYSLGR

Organism: Timema poppense (NCBI:txid170557)

Secondary structure (DSSP, 8-state):
------GGGGTT-S--EEESS--HHHHHHHTGGGT--EEETTTTTT-GGGG-TT-SHHHHHHHHHH-HHHHTPPPS-EEESS--SSS-HHHHHHHHTSTT--SEEEEEE-SSS-HHHHHHHTTT----TTS-TTSPPPS--EEEEEES---SS----TTTHHHHHHHSS--

Foldseek 3Di:
DPPDPDPVVCPPPPDAEEDEPDALVCCVPVDVVVVGHHHYPCQFVPFVLVVDPPDDLCVVLCLQQPPPLNVPQQFPDKDKPDDDVDSHPNSVSVVVVDPVDQAMKIKTKPADRGPVSVVSVCSGGDGGPNDDPPDDPDRTDMDIDGGNHDDPDDPPDCVVVVVVVVVVVPD

Solvent-accessible surface area (backbone atoms only — not comparable to full-atom values): 10853 Å² total; per-residue (Å²): 138,78,81,77,73,63,77,68,76,58,73,80,60,86,76,71,51,78,46,62,91,58,53,42,67,60,44,39,69,71,20,62,77,64,76,46,72,70,43,63,75,57,51,54,73,85,20,68,51,74,79,40,98,79,72,50,73,60,58,59,44,47,49,40,71,68,37,78,76,35,50,78,46,56,49,72,40,77,48,55,81,64,84,60,100,54,85,48,51,52,66,47,48,62,50,56,72,35,92,88,54,57,65,36,44,42,37,37,34,36,34,97,61,40,73,58,53,39,58,59,56,53,74,56,54,66,85,37,86,46,58,59,87,86,56,77,75,75,84,58,43,76,51,77,51,72,38,80,63,82,70,101,60,88,78,80,65,65,77,63,59,66,60,56,64,65,68,74,74,74,123

Nearest PDB structures (foldseek):
  6f4t-assembly1_A  TM=6.497E-01  e=6.009E-02  Homo sapiens
  6f4m-assembly1_A  TM=5.940E-01  e=6.009E-02  Homo sapiens

Mean predicted aligned error: 11.86 Å

pLDDT: mean 74.49, std 17.1, range [29.94, 94.31]